Protein AF-A0A921NMP8-F1 (afdb_monomer_lite)

Structure (mmCIF, N/CA/C/O backbone):
data_AF-A0A921NMP8-F1
#
_entry.id   AF-A0A921NMP8-F1
#
loop_
_atom_site.group_PDB
_atom_site.id
_atom_site.type_symbol
_atom_site.label_atom_id
_atom_site.label_alt_id
_atom_site.label_comp_id
_atom_site.label_asym_id
_atom_site.label_entity_id
_atom_site.label_seq_id
_atom_site.pdbx_PDB_ins_code
_atom_site.Cartn_x
_atom_site.Cartn_y
_atom_site.Cartn_z
_atom_site.occupancy
_atom_site.B_iso_or_equiv
_atom_site.auth_seq_id
_atom_site.auth_comp_id
_atom_site.auth_asym_id
_atom_site.auth_atom_id
_atom_site.pdbx_PDB_model_num
ATOM 1 N N . MET A 1 1 ? 11.468 26.576 12.383 1.00 37.84 1 MET A N 1
ATOM 2 C CA . MET A 1 1 ? 12.068 25.233 12.267 1.00 37.84 1 MET A CA 1
ATOM 3 C C . MET A 1 1 ? 11.181 24.443 11.331 1.00 37.84 1 MET A C 1
ATOM 5 O O . MET A 1 1 ? 10.064 24.120 11.707 1.00 37.84 1 MET A O 1
ATOM 9 N N . SER A 1 2 ? 11.610 24.292 10.078 1.00 33.38 2 SER A N 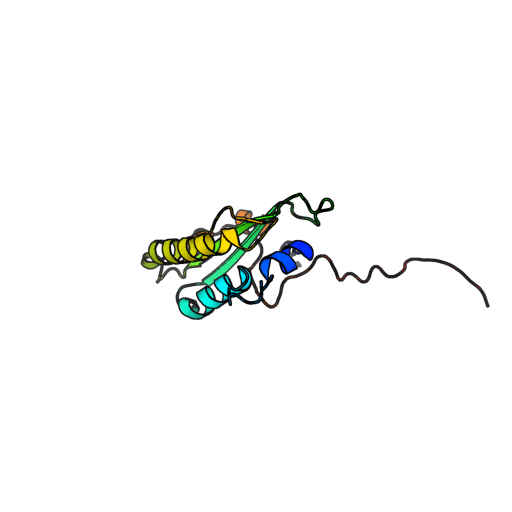1
ATOM 10 C CA . SER A 1 2 ? 10.880 23.505 9.085 1.00 33.38 2 SER A CA 1
ATOM 11 C C . SER A 1 2 ? 11.054 22.039 9.461 1.00 33.38 2 SER A C 1
ATOM 13 O O . SER A 1 2 ? 12.178 21.540 9.448 1.00 33.38 2 SER A O 1
ATOM 15 N N . HIS A 1 3 ? 9.978 21.372 9.873 1.00 36.75 3 HIS A N 1
ATOM 16 C CA . HIS A 1 3 ? 9.968 19.918 9.918 1.00 36.75 3 HIS A CA 1
ATOM 17 C C . HIS A 1 3 ? 9.968 19.450 8.461 1.00 36.75 3 HIS A C 1
ATOM 19 O O . HIS A 1 3 ? 8.907 19.299 7.858 1.00 36.75 3 HIS A O 1
ATOM 25 N N . HIS A 1 4 ? 11.157 19.287 7.875 1.00 37.25 4 HIS A N 1
ATOM 26 C CA . HIS A 1 4 ? 11.315 18.481 6.673 1.00 37.25 4 HIS A CA 1
ATOM 27 C C . HIS A 1 4 ? 10.950 17.051 7.064 1.00 37.25 4 HIS A C 1
ATOM 29 O O . HIS A 1 4 ? 11.784 16.286 7.536 1.00 37.25 4 HIS A O 1
ATOM 35 N N . TYR A 1 5 ? 9.669 16.711 6.948 1.00 4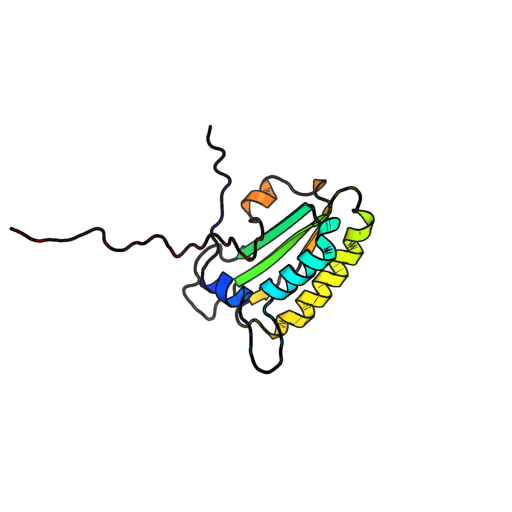5.22 5 TYR A N 1
ATOM 36 C CA . TYR A 1 5 ? 9.287 15.320 6.790 1.00 45.22 5 TYR A CA 1
ATOM 37 C C . TYR A 1 5 ? 9.982 14.859 5.511 1.00 45.22 5 TYR A C 1
ATOM 39 O O . TYR A 1 5 ? 9.745 15.456 4.460 1.00 45.22 5 TYR A O 1
ATOM 47 N N . ASN A 1 6 ? 10.876 13.873 5.618 1.00 48.66 6 ASN A N 1
ATOM 48 C CA . ASN A 1 6 ? 11.466 13.188 4.472 1.00 48.66 6 ASN A CA 1
ATOM 49 C C . ASN A 1 6 ? 10.318 12.652 3.607 1.00 48.66 6 ASN A C 1
ATOM 51 O O . ASN A 1 6 ? 9.765 11.587 3.860 1.00 48.66 6 ASN A O 1
ATOM 55 N N . ARG A 1 7 ? 9.889 13.436 2.619 1.00 60.66 7 ARG A N 1
ATOM 56 C CA . ARG A 1 7 ? 8.949 12.993 1.596 1.00 60.66 7 ARG A CA 1
ATOM 57 C C . ARG A 1 7 ? 9.786 12.189 0.611 1.00 60.66 7 ARG A C 1
ATOM 59 O O . ARG A 1 7 ? 10.446 12.771 -0.240 1.00 60.66 7 ARG A O 1
ATOM 66 N N . ILE A 1 8 ? 9.817 10.868 0.786 1.00 69.75 8 ILE A N 1
ATOM 67 C CA . ILE A 1 8 ? 10.415 9.969 -0.204 1.00 69.75 8 ILE A CA 1
ATOM 68 C C . ILE A 1 8 ? 9.546 10.075 -1.459 1.00 69.75 8 ILE A C 1
ATOM 70 O O . ILE A 1 8 ? 8.363 9.733 -1.432 1.00 69.75 8 ILE A O 1
ATOM 74 N N . ALA A 1 9 ? 10.112 10.609 -2.534 1.00 79.31 9 ALA A N 1
ATOM 75 C CA . ALA A 1 9 ? 9.436 10.641 -3.818 1.00 79.31 9 ALA A CA 1
ATOM 76 C C . ALA A 1 9 ? 9.403 9.224 -4.408 1.00 79.31 9 ALA A C 1
ATOM 78 O O . ALA A 1 9 ? 10.371 8.468 -4.285 1.00 79.31 9 ALA A O 1
ATOM 79 N N . MET A 1 10 ? 8.269 8.841 -4.987 1.00 84.94 10 MET A N 1
ATOM 80 C CA . MET A 1 10 ? 8.112 7.545 -5.637 1.00 84.94 10 MET A CA 1
ATOM 81 C C . MET A 1 10 ? 8.613 7.612 -7.085 1.00 84.94 10 MET A C 1
ATOM 83 O O . MET A 1 10 ? 8.291 8.574 -7.774 1.00 84.94 10 MET A O 1
ATOM 87 N N . PRO A 1 11 ? 9.365 6.603 -7.555 1.00 87.00 11 PRO A N 1
ATOM 88 C CA . PRO A 1 11 ? 9.743 6.461 -8.960 1.00 87.00 11 PRO A CA 1
ATOM 89 C C . PRO A 1 11 ? 8.532 6.442 -9.899 1.00 87.00 11 PRO A C 1
ATOM 91 O O . PRO A 1 11 ? 7.510 5.827 -9.568 1.00 87.00 11 PRO A O 1
ATOM 94 N N . ASP A 1 12 ? 8.654 7.049 -11.079 1.00 83.50 12 ASP A N 1
ATOM 95 C CA . ASP A 1 12 ? 7.561 7.097 -12.064 1.00 83.50 12 ASP A CA 1
ATOM 96 C C . ASP A 1 12 ? 7.175 5.706 -12.540 1.00 83.50 12 ASP A C 1
ATOM 98 O O . ASP A 1 12 ? 5.992 5.364 -12.615 1.00 83.50 12 ASP A O 1
ATOM 102 N N . GLU A 1 13 ? 8.176 4.873 -12.809 1.00 83.38 13 GLU A N 1
ATOM 103 C CA . GLU A 1 13 ? 7.960 3.510 -13.271 1.00 83.38 13 GLU A CA 1
ATOM 104 C C . GLU A 1 13 ? 7.201 2.685 -12.224 1.00 83.38 13 GLU A C 1
ATOM 106 O O . GLU A 1 13 ? 6.293 1.919 -12.558 1.00 83.38 13 GLU A O 1
ATOM 111 N N . LEU A 1 14 ? 7.488 2.898 -10.936 1.00 87.00 14 LEU A N 1
ATOM 112 C CA . LEU A 1 14 ? 6.725 2.281 -9.855 1.00 87.00 14 LEU A CA 1
ATOM 113 C C . LEU A 1 14 ? 5.271 2.772 -9.845 1.00 87.00 14 LEU A C 1
ATOM 115 O O . LEU A 1 14 ? 4.353 1.956 -9.737 1.00 87.00 14 LEU A O 1
ATOM 119 N N . VAL A 1 15 ? 5.037 4.081 -9.967 1.00 85.94 15 VAL A N 1
ATOM 120 C CA . VAL A 1 15 ? 3.678 4.650 -9.996 1.00 85.94 15 VAL A CA 1
ATOM 121 C C . VAL A 1 15 ? 2.884 4.102 -11.183 1.00 85.94 15 VAL A C 1
ATOM 123 O O . VAL A 1 15 ? 1.725 3.714 -11.013 1.00 85.94 15 VAL A O 1
ATOM 126 N N . ASN A 1 16 ? 3.504 4.014 -12.360 1.00 82.62 16 ASN A N 1
ATOM 127 C CA . ASN A 1 16 ? 2.890 3.473 -13.570 1.00 82.62 16 ASN A CA 1
ATOM 128 C C . ASN A 1 16 ? 2.521 1.999 -13.400 1.00 82.62 16 ASN A C 1
ATOM 130 O O . ASN A 1 16 ? 1.384 1.630 -13.691 1.00 82.62 16 ASN A O 1
ATOM 134 N N . ARG A 1 17 ? 3.421 1.172 -12.853 1.00 84.06 17 ARG A N 1
ATOM 135 C CA . ARG A 1 17 ? 3.135 -0.243 -12.561 1.00 84.06 17 ARG A CA 1
ATOM 136 C C . ARG A 1 17 ? 2.029 -0.403 -11.520 1.00 84.06 17 ARG A C 1
ATOM 138 O O . ARG A 1 17 ? 1.151 -1.235 -11.688 1.00 84.06 17 ARG A O 1
ATOM 145 N N . LEU A 1 18 ? 2.012 0.419 -10.470 1.00 85.50 18 LEU A N 1
ATOM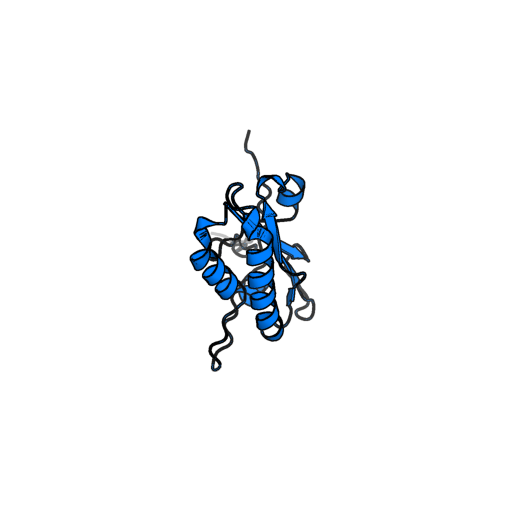 146 C CA . LEU A 1 18 ? 0.965 0.377 -9.442 1.00 85.50 18 LEU A CA 1
ATOM 147 C C . LEU A 1 18 ? -0.418 0.769 -9.985 1.00 85.50 18 LEU A C 1
ATOM 149 O O . LEU A 1 18 ? -1.433 0.241 -9.520 1.00 85.50 18 LEU A O 1
ATOM 153 N N . LYS A 1 19 ? -0.459 1.695 -10.947 1.00 82.06 19 LYS A N 1
ATOM 154 C CA . LYS A 1 19 ? -1.681 2.167 -11.614 1.00 82.06 19 LYS A CA 1
ATOM 155 C C . LYS A 1 19 ? -2.049 1.370 -12.863 1.00 82.06 19 LYS A C 1
ATOM 157 O O . LYS A 1 19 ? -3.107 1.649 -13.422 1.00 82.06 19 LYS A O 1
ATOM 162 N N . ALA A 1 20 ? -1.200 0.441 -13.305 1.00 75.62 20 ALA A N 1
ATOM 163 C CA . ALA A 1 20 ? -1.367 -0.258 -14.568 1.00 75.62 20 ALA A CA 1
ATOM 164 C C . ALA A 1 20 ? -2.751 -0.911 -14.630 1.00 75.62 20 ALA A C 1
ATOM 166 O O . ALA A 1 20 ? -3.104 -1.745 -13.798 1.00 75.62 20 ALA A O 1
ATOM 167 N N . ASP A 1 21 ? -3.540 -0.495 -15.612 1.00 67.19 21 ASP A N 1
ATOM 168 C CA . ASP A 1 21 ? -4.833 -1.084 -15.920 1.00 67.19 21 ASP A CA 1
ATOM 169 C C . ASP A 1 21 ? -4.596 -2.034 -17.093 1.00 67.19 21 ASP A C 1
ATOM 171 O O . ASP A 1 21 ? -4.295 -1.587 -18.205 1.00 67.19 21 ASP A O 1
ATOM 175 N N . GLN A 1 22 ? -4.621 -3.346 -16.851 1.00 55.53 22 GLN A N 1
ATOM 176 C CA . GLN A 1 22 ? -4.555 -4.296 -17.958 1.00 55.53 22 GLN A CA 1
ATOM 177 C C . GLN A 1 22 ? -5.966 -4.485 -18.516 1.00 55.53 22 GLN A C 1
ATOM 179 O O . GLN A 1 22 ? -6.843 -5.081 -17.893 1.00 55.53 22 GLN A O 1
ATOM 184 N N . GLY A 1 23 ? -6.172 -3.921 -19.706 1.00 49.47 23 GLY A N 1
ATOM 185 C CA . GLY A 1 23 ? -7.423 -3.986 -20.447 1.00 49.47 23 GLY A CA 1
ATOM 186 C C . GLY A 1 23 ? -7.866 -5.396 -20.868 1.00 49.47 23 GLY A C 1
ATOM 187 O O . GLY A 1 23 ? -7.136 -6.377 -20.765 1.00 49.47 23 GLY A O 1
ATOM 188 N N . ASP A 1 24 ? -9.102 -5.416 -21.376 1.00 45.53 24 ASP A N 1
ATOM 189 C CA . ASP A 1 24 ? -9.966 -6.498 -21.885 1.00 45.53 24 ASP A CA 1
ATOM 190 C C . ASP A 1 24 ? -10.582 -7.492 -20.879 1.00 45.53 24 ASP A C 1
ATOM 192 O O . ASP A 1 24 ? -11.739 -7.868 -21.076 1.00 45.53 24 ASP A O 1
ATOM 196 N N . ASP A 1 25 ? -9.931 -7.809 -19.755 1.00 55.28 25 ASP A N 1
ATOM 197 C CA . ASP A 1 25 ? -10.501 -8.707 -18.721 1.00 55.28 25 ASP A CA 1
ATOM 198 C C . ASP A 1 25 ? -11.140 -7.968 -17.520 1.00 55.28 25 ASP A C 1
ATOM 200 O O . ASP A 1 25 ? -11.727 -8.589 -16.630 1.00 55.28 25 ASP A O 1
ATOM 204 N N . GLY A 1 26 ? -11.062 -6.630 -17.486 1.00 57.00 26 GLY A N 1
ATOM 205 C CA . GLY A 1 26 ? -11.660 -5.787 -16.434 1.00 57.00 26 GLY A CA 1
ATOM 206 C C . GLY A 1 26 ? -10.929 -5.813 -15.083 1.00 57.00 26 GLY A C 1
ATOM 207 O O . GLY A 1 26 ? -11.495 -5.402 -14.067 1.00 57.00 26 GLY A O 1
ATOM 208 N N . MET A 1 27 ? -9.691 -6.310 -15.055 1.00 57.78 27 MET A N 1
ATOM 209 C CA . MET A 1 27 ? -8.863 -6.415 -13.856 1.00 57.78 27 MET A CA 1
ATOM 210 C C . MET A 1 27 ? -8.083 -5.117 -13.604 1.00 57.78 27 MET A C 1
ATOM 212 O O . MET A 1 27 ? -7.282 -4.692 -14.428 1.00 57.78 27 MET A O 1
ATOM 216 N N . LYS A 1 28 ? -8.296 -4.510 -12.433 1.00 71.75 28 LYS A N 1
ATOM 217 C CA . LYS A 1 28 ? -7.721 -3.214 -12.050 1.00 71.75 28 LYS A CA 1
ATOM 218 C C . LYS A 1 28 ? -6.312 -3.346 -11.452 1.00 71.75 28 LYS A C 1
ATOM 220 O O . LYS A 1 28 ? -6.045 -4.283 -10.698 1.00 71.75 28 LYS A O 1
ATOM 225 N N . GLY A 1 29 ? -5.457 -2.348 -11.689 1.00 78.81 29 GLY A N 1
ATOM 226 C CA . GLY A 1 29 ? -4.154 -2.210 -11.026 1.00 78.81 29 GLY A CA 1
ATOM 227 C C . GLY A 1 29 ? -4.250 -2.131 -9.499 1.00 78.81 29 GLY A C 1
ATOM 228 O O . GLY A 1 29 ? -5.271 -1.723 -8.935 1.00 78.81 29 GLY A O 1
ATOM 229 N N . ILE A 1 30 ? -3.169 -2.500 -8.804 1.00 84.62 30 ILE A N 1
ATOM 230 C CA . ILE A 1 30 ? -3.174 -2.623 -7.335 1.00 84.62 30 ILE A CA 1
ATOM 231 C C . ILE A 1 30 ? -3.493 -1.308 -6.634 1.00 84.62 30 ILE A C 1
ATOM 233 O O . ILE A 1 30 ? -4.231 -1.325 -5.650 1.00 84.62 30 ILE A O 1
ATOM 237 N N . ALA A 1 31 ? -3.011 -0.174 -7.141 1.00 85.81 31 ALA A N 1
ATOM 238 C CA . ALA A 1 31 ? -3.349 1.121 -6.561 1.00 85.81 31 ALA A CA 1
ATOM 239 C C . ALA A 1 31 ? -4.862 1.384 -6.609 1.00 85.81 31 ALA A C 1
ATOM 241 O O . ALA A 1 31 ? -5.434 1.906 -5.657 1.00 85.81 31 ALA A O 1
ATOM 242 N N . VAL A 1 32 ? -5.540 0.966 -7.678 1.00 84.00 32 VAL A N 1
ATOM 243 C CA . VAL A 1 32 ? -6.992 1.138 -7.799 1.00 84.00 32 VAL A CA 1
ATOM 244 C C . VAL A 1 32 ? -7.730 0.199 -6.843 1.00 84.00 32 VAL A C 1
ATOM 246 O O . VAL A 1 32 ? -8.669 0.623 -6.178 1.00 84.00 32 VAL A O 1
ATOM 249 N N . LEU A 1 33 ? -7.289 -1.056 -6.714 1.00 86.19 33 LEU A N 1
ATOM 250 C CA . LEU A 1 33 ? -7.896 -2.010 -5.778 1.00 86.19 33 LEU A CA 1
ATOM 251 C C . LEU A 1 33 ? -7.728 -1.570 -4.315 1.00 86.19 33 LEU A C 1
ATOM 253 O O . LEU A 1 33 ? -8.668 -1.651 -3.523 1.00 86.19 33 LEU A O 1
ATOM 257 N N . VAL A 1 34 ? -6.541 -1.073 -3.958 1.00 88.88 34 VAL A N 1
ATOM 258 C CA . VAL A 1 34 ? -6.267 -0.501 -2.635 1.00 88.88 34 VAL A CA 1
ATOM 259 C C . VAL A 1 34 ? -7.129 0.736 -2.387 1.00 88.88 34 VAL A C 1
ATOM 261 O O . VAL A 1 34 ? -7.654 0.905 -1.286 1.00 88.88 34 VAL A O 1
ATOM 264 N N . ASP A 1 35 ? -7.304 1.590 -3.392 1.00 88.19 35 ASP A N 1
ATOM 265 C CA . ASP A 1 35 ? -8.121 2.795 -3.269 1.00 88.19 35 ASP A CA 1
ATOM 266 C C . ASP A 1 35 ? -9.618 2.479 -3.117 1.00 88.19 35 ASP A C 1
ATOM 268 O O . ASP A 1 35 ? -10.274 3.037 -2.235 1.00 88.19 35 ASP A O 1
ATOM 272 N N . ASP A 1 36 ? -10.142 1.512 -3.876 1.00 88.56 36 ASP A N 1
ATOM 273 C CA . ASP A 1 36 ? -11.511 1.005 -3.719 1.00 88.56 36 ASP A CA 1
ATOM 274 C C . ASP A 1 36 ? -11.725 0.435 -2.304 1.00 88.56 36 ASP A C 1
ATOM 276 O O . ASP A 1 36 ? -12.731 0.727 -1.647 1.00 88.56 36 ASP A O 1
ATOM 280 N N . PHE A 1 37 ? -10.761 -0.343 -1.799 1.00 90.62 37 PHE A N 1
ATOM 281 C CA . PHE A 1 37 ? -10.802 -0.890 -0.443 1.00 90.62 37 PHE A CA 1
ATOM 282 C C . PHE A 1 37 ? -10.809 0.216 0.620 1.00 90.62 37 PHE A C 1
ATOM 284 O O . PHE A 1 37 ? -11.611 0.164 1.559 1.00 90.62 37 PHE A O 1
ATOM 291 N N . LEU A 1 38 ? -9.957 1.234 0.467 1.00 90.38 38 LEU A N 1
ATOM 292 C CA . LEU A 1 38 ? -9.911 2.393 1.356 1.00 90.38 38 LEU A CA 1
ATOM 293 C C . LEU A 1 38 ? -11.219 3.179 1.331 1.00 90.38 38 LEU A C 1
ATOM 295 O O . LEU A 1 38 ? -11.703 3.561 2.395 1.00 90.38 38 LEU A O 1
ATOM 299 N N . HIS A 1 39 ? -11.822 3.383 0.161 1.00 89.62 39 HIS A N 1
ATOM 300 C CA . HIS A 1 39 ? -13.110 4.061 0.035 1.00 89.62 39 HIS A CA 1
ATOM 301 C C . HIS A 1 39 ? -14.225 3.315 0.773 1.00 89.62 39 HIS A C 1
ATOM 303 O O . HIS A 1 39 ? -14.983 3.935 1.522 1.00 89.62 39 HIS A O 1
ATOM 309 N N . GLN A 1 40 ? -14.294 1.990 0.628 1.00 90.94 40 GLN A N 1
ATOM 310 C CA . GLN A 1 40 ? -15.297 1.150 1.295 1.00 90.94 40 GLN A CA 1
ATOM 311 C C . GLN A 1 40 ? -15.101 1.083 2.819 1.00 90.94 40 GLN A C 1
ATOM 313 O O . GLN A 1 40 ? -16.068 0.945 3.572 1.00 90.94 40 GLN A O 1
ATOM 318 N N . ASN A 1 41 ? -13.855 1.202 3.282 1.00 90.62 41 ASN A N 1
ATOM 319 C CA . ASN A 1 41 ? -13.468 0.995 4.678 1.00 90.62 41 ASN A CA 1
ATOM 320 C C . ASN A 1 41 ? -12.949 2.265 5.375 1.00 90.62 41 ASN A C 1
ATOM 322 O O . ASN A 1 41 ? -12.370 2.175 6.462 1.00 90.62 41 ASN A O 1
ATOM 326 N N . ASN A 1 42 ? -13.179 3.452 4.801 1.00 87.50 42 ASN A N 1
ATOM 327 C CA . ASN A 1 42 ? -12.577 4.716 5.254 1.00 87.50 42 ASN A CA 1
ATOM 328 C C . ASN A 1 42 ? -12.834 5.023 6.739 1.00 87.50 42 ASN A C 1
ATOM 330 O O . ASN A 1 42 ? -12.003 5.620 7.424 1.00 87.50 42 ASN A O 1
ATOM 334 N N . GLN A 1 43 ? -13.966 4.567 7.275 1.00 89.69 43 GLN A N 1
ATOM 335 C CA . GLN A 1 43 ? -14.342 4.801 8.659 1.00 89.69 43 GLN A CA 1
ATOM 336 C C . GLN A 1 43 ? -13.405 4.092 9.640 1.00 89.69 43 GLN A C 1
ATOM 338 O O . GLN A 1 43 ? -13.251 4.575 10.761 1.00 89.69 43 GLN A O 1
ATOM 343 N N . PHE A 1 44 ? -12.738 3.015 9.218 1.00 91.06 44 PHE A N 1
ATOM 344 C CA . PHE A 1 44 ? -11.860 2.207 10.061 1.00 91.06 44 PHE A CA 1
ATOM 345 C C . PHE A 1 44 ? -10.409 2.675 10.041 1.00 91.06 44 PHE A C 1
ATOM 347 O O . PHE A 1 44 ? -9.706 2.485 11.033 1.00 91.06 44 PHE A O 1
ATOM 354 N N . PHE A 1 45 ? -9.965 3.313 8.958 1.00 90.12 45 PHE A N 1
ATOM 355 C CA . PHE A 1 45 ? -8.574 3.713 8.779 1.00 90.12 45 PHE A CA 1
ATOM 356 C C . PHE A 1 45 ? -8.321 5.158 9.213 1.00 90.12 45 PHE A C 1
ATOM 358 O O . PHE A 1 45 ? -9.107 6.069 8.963 1.00 90.12 45 PHE A O 1
ATOM 365 N N . ALA A 1 46 ? -7.202 5.366 9.897 1.00 89.06 46 ALA A N 1
ATOM 366 C CA . ALA A 1 46 ? -6.647 6.676 10.206 1.00 89.06 46 ALA A CA 1
ATOM 367 C C . ALA A 1 46 ? -5.695 7.148 9.098 1.00 89.06 46 ALA A C 1
ATOM 369 O O . ALA A 1 46 ? -5.650 8.334 8.782 1.00 89.06 46 ALA A O 1
ATOM 370 N N . SER A 1 47 ? -4.919 6.228 8.520 1.00 87.94 47 SER A N 1
ATOM 371 C CA . SER A 1 47 ? -4.015 6.510 7.403 1.00 87.94 47 SER A CA 1
ATOM 372 C C . SER A 1 47 ? -3.582 5.225 6.701 1.00 87.94 47 SER A C 1
ATOM 374 O O . SER A 1 47 ? -3.705 4.133 7.257 1.00 87.94 47 SER A O 1
ATOM 376 N N . ALA A 1 48 ? -3.072 5.381 5.484 1.00 90.19 48 ALA A N 1
ATOM 377 C CA . ALA A 1 48 ? -2.445 4.333 4.697 1.00 90.19 48 ALA A CA 1
ATOM 378 C C . ALA A 1 48 ? -1.064 4.811 4.251 1.00 90.19 48 ALA A C 1
ATOM 380 O O . ALA A 1 48 ? -0.847 6.009 4.035 1.00 90.19 48 ALA A O 1
ATOM 381 N N . TRP A 1 49 ? -0.144 3.869 4.140 1.00 90.44 49 TRP A N 1
ATOM 382 C CA . TRP A 1 49 ? 1.267 4.097 3.896 1.00 90.44 49 TRP A CA 1
ATOM 383 C C . TRP A 1 49 ? 1.801 3.024 2.959 1.00 90.44 49 TRP A C 1
ATOM 385 O O . TRP A 1 49 ? 1.291 1.903 2.924 1.00 90.44 49 TRP A O 1
ATOM 395 N N . VAL A 1 50 ? 2.840 3.364 2.213 1.00 90.44 50 VAL A N 1
ATOM 396 C CA . VAL A 1 50 ? 3.519 2.445 1.308 1.00 90.44 50 VAL A CA 1
ATOM 397 C C . VAL A 1 50 ? 5.025 2.614 1.440 1.00 90.44 50 VAL A C 1
ATOM 399 O O . VAL A 1 50 ? 5.537 3.725 1.583 1.00 90.44 50 VAL A O 1
ATOM 402 N N . SER A 1 51 ? 5.725 1.490 1.420 1.00 90.75 51 SER A N 1
ATOM 403 C CA . SER A 1 51 ? 7.170 1.411 1.292 1.00 90.75 51 SER A CA 1
ATOM 404 C C . SER A 1 51 ? 7.489 0.628 0.031 1.00 90.75 51 SER A C 1
ATOM 406 O O . SER A 1 51 ? 6.758 -0.285 -0.355 1.00 90.75 51 SER A O 1
ATOM 408 N N . PHE A 1 52 ? 8.582 1.008 -0.612 1.00 91.25 52 PHE A N 1
ATOM 409 C CA . PHE A 1 52 ? 9.090 0.344 -1.796 1.00 91.25 52 PHE A CA 1
ATOM 410 C C . PHE A 1 52 ? 10.613 0.200 -1.746 1.00 91.25 52 PHE A C 1
ATOM 412 O O . PHE A 1 52 ? 11.277 0.968 -1.045 1.00 91.25 52 PHE A O 1
ATOM 419 N N . ASN A 1 53 ? 11.163 -0.766 -2.471 1.00 89.88 53 ASN A N 1
ATOM 420 C CA . ASN A 1 53 ? 12.599 -0.96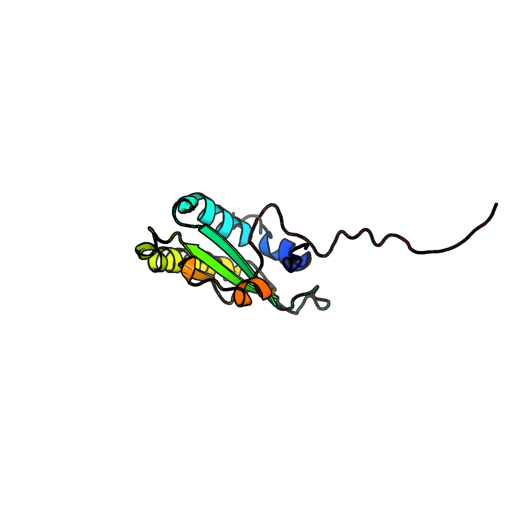0 -2.651 1.00 89.88 53 ASN A CA 1
ATOM 421 C C . ASN A 1 53 ? 12.874 -1.441 -4.090 1.00 89.88 53 ASN A C 1
ATOM 423 O O . ASN A 1 53 ? 12.158 -2.333 -4.539 1.00 89.88 53 ASN A O 1
ATOM 427 N N . PRO A 1 54 ? 13.873 -0.902 -4.810 1.00 89.06 54 PRO A N 1
ATOM 428 C CA . PRO A 1 54 ? 14.810 0.157 -4.410 1.00 89.06 54 PRO A CA 1
ATOM 429 C C . PRO A 1 54 ? 14.146 1.527 -4.193 1.00 89.06 54 PRO A C 1
ATOM 431 O O . PRO A 1 54 ? 13.129 1.836 -4.802 1.00 89.06 54 PRO A O 1
ATOM 434 N N . LYS A 1 55 ? 14.733 2.374 -3.331 1.00 85.94 55 LYS A N 1
ATOM 435 C CA . LYS A 1 55 ? 14.252 3.744 -3.022 1.00 85.94 55 LYS A CA 1
ATOM 436 C C . LYS A 1 55 ? 14.538 4.772 -4.138 1.00 85.94 55 LYS A C 1
ATOM 438 O O . LYS A 1 55 ? 14.690 5.957 -3.859 1.00 85.94 55 LYS A O 1
ATOM 443 N N . GLY A 1 56 ? 14.654 4.328 -5.387 1.00 83.50 56 GLY A N 1
ATOM 444 C CA . GLY A 1 56 ? 15.008 5.167 -6.532 1.00 83.50 56 GLY A CA 1
ATOM 445 C C . GLY A 1 56 ? 14.585 4.551 -7.864 1.00 83.50 56 GLY A C 1
ATOM 446 O O . GLY A 1 56 ? 14.026 3.452 -7.901 1.00 83.50 56 GLY A O 1
ATOM 447 N N . GLU A 1 57 ? 14.835 5.280 -8.949 1.00 84.94 57 GLU A N 1
ATOM 448 C CA . GLU A 1 57 ? 14.486 4.841 -10.301 1.00 84.94 57 GLU A CA 1
ATOM 449 C C . GLU A 1 57 ? 15.282 3.591 -10.690 1.00 84.94 57 GLU A C 1
ATOM 451 O O . GLU A 1 57 ? 16.510 3.536 -10.539 1.00 84.94 57 GLU A O 1
ATOM 456 N N . ILE A 1 58 ? 14.577 2.579 -11.187 1.00 83.50 58 ILE A N 1
ATOM 457 C CA . ILE A 1 58 ? 15.192 1.355 -11.682 1.00 83.50 58 ILE A CA 1
ATOM 458 C C . ILE A 1 58 ? 15.753 1.625 -13.079 1.00 83.50 58 ILE A C 1
ATOM 460 O O . ILE A 1 58 ? 15.058 2.093 -13.975 1.00 83.50 58 ILE A O 1
ATOM 464 N N . ARG A 1 59 ? 17.034 1.300 -13.280 1.00 80.94 59 ARG A N 1
ATOM 465 C CA . ARG A 1 59 ? 17.699 1.443 -14.588 1.00 80.94 59 ARG A CA 1
ATOM 466 C C . ARG A 1 59 ? 17.541 0.216 -15.476 1.00 80.94 59 ARG A C 1
ATOM 468 O O . ARG A 1 59 ? 17.577 0.349 -16.695 1.00 80.94 59 ARG A O 1
ATOM 475 N N . ASP A 1 60 ? 17.431 -0.964 -14.869 1.00 83.19 60 ASP A N 1
ATOM 476 C CA . ASP A 1 60 ? 17.219 -2.230 -15.565 1.00 83.19 60 ASP A CA 1
ATOM 477 C C . ASP A 1 60 ? 15.747 -2.641 -15.434 1.00 83.19 60 ASP A C 1
ATOM 479 O O . ASP A 1 60 ? 15.338 -3.055 -14.352 1.00 83.19 60 ASP A O 1
ATOM 483 N N . PRO A 1 61 ? 14.942 -2.582 -16.507 1.00 75.19 61 PRO A N 1
ATOM 484 C CA . PRO A 1 61 ? 13.524 -2.934 -16.454 1.00 75.19 61 PRO A CA 1
ATOM 485 C C . PRO A 1 61 ? 13.228 -4.347 -15.926 1.00 75.19 61 PRO A C 1
ATOM 487 O O . PRO A 1 61 ? 12.094 -4.602 -15.521 1.00 75.19 61 PRO A O 1
ATOM 490 N N . ALA A 1 62 ? 14.212 -5.256 -15.934 1.00 81.25 62 ALA A N 1
ATOM 491 C CA . ALA A 1 62 ? 14.080 -6.599 -15.374 1.00 81.25 62 ALA A CA 1
ATOM 492 C C . ALA A 1 62 ? 14.129 -6.637 -13.833 1.00 81.25 62 ALA A C 1
ATOM 494 O O . ALA A 1 62 ? 13.718 -7.637 -13.239 1.00 81.25 62 ALA A O 1
ATOM 495 N N . GLU A 1 63 ? 14.624 -5.585 -13.176 1.00 85.56 63 GLU A N 1
ATOM 496 C CA . GLU A 1 63 ? 14.631 -5.483 -11.719 1.00 85.56 63 GLU A CA 1
ATOM 497 C C . GLU A 1 63 ? 13.213 -5.153 -11.207 1.00 85.56 63 GLU A C 1
ATOM 499 O O . GLU A 1 63 ? 12.570 -4.214 -11.696 1.00 85.56 63 GLU A O 1
ATOM 504 N N . PRO A 1 64 ? 12.673 -5.932 -10.250 1.00 88.12 64 PRO A N 1
ATOM 505 C CA . PRO A 1 64 ? 11.358 -5.661 -9.698 1.00 88.12 64 PRO A CA 1
ATOM 506 C C . PRO A 1 64 ? 11.427 -4.658 -8.545 1.00 88.12 64 PRO A C 1
ATOM 508 O O . PRO A 1 64 ? 12.364 -4.674 -7.747 1.00 88.12 64 PRO A O 1
ATOM 511 N N . TYR A 1 65 ? 10.371 -3.862 -8.379 1.00 89.94 65 TYR A N 1
ATOM 512 C CA . TYR A 1 65 ? 10.152 -3.156 -7.118 1.00 89.94 65 TYR A CA 1
ATOM 513 C C . TYR A 1 65 ? 9.526 -4.102 -6.096 1.00 89.94 65 TYR A C 1
ATOM 515 O O . TYR A 1 65 ? 8.477 -4.690 -6.357 1.00 89.94 65 TYR A O 1
ATOM 523 N N . GLU A 1 66 ? 10.113 -4.205 -4.909 1.00 90.94 66 GLU A N 1
ATOM 524 C CA . GLU A 1 66 ? 9.416 -4.735 -3.742 1.00 90.94 66 GLU A CA 1
ATOM 525 C C . GLU A 1 66 ? 8.506 -3.653 -3.162 1.00 90.94 66 GLU A C 1
ATOM 527 O O . GLU A 1 66 ? 8.975 -2.554 -2.884 1.00 90.94 66 GLU A O 1
ATOM 532 N N . VAL A 1 67 ? 7.222 -3.954 -2.964 1.00 90.31 67 VAL A N 1
ATOM 533 C CA . VAL A 1 67 ? 6.221 -3.021 -2.431 1.00 90.31 67 VAL A CA 1
ATOM 534 C C . VAL A 1 67 ? 5.532 -3.624 -1.212 1.00 90.31 67 VAL A C 1
ATOM 536 O O . VAL A 1 67 ? 5.050 -4.762 -1.242 1.00 90.31 67 VAL A O 1
ATOM 539 N N . VAL A 1 68 ? 5.445 -2.833 -0.145 1.00 90.38 68 VAL A N 1
ATOM 540 C CA . VAL A 1 68 ? 4.760 -3.178 1.104 1.00 90.38 68 VAL A CA 1
ATOM 541 C C . VAL A 1 68 ? 3.789 -2.068 1.458 1.00 90.38 68 VAL A C 1
ATOM 543 O O . VAL A 1 68 ? 4.171 -0.900 1.555 1.00 90.38 68 VAL A O 1
ATOM 546 N N . PHE A 1 69 ? 2.537 -2.434 1.708 1.00 90.62 69 PHE A N 1
ATOM 547 C CA . PHE A 1 69 ? 1.548 -1.488 2.206 1.00 90.62 69 PHE A CA 1
ATOM 548 C C . PHE A 1 69 ? 1.352 -1.635 3.709 1.00 90.62 69 PHE A C 1
ATOM 550 O O . PHE A 1 69 ? 1.397 -2.733 4.263 1.00 90.62 69 PHE A O 1
ATOM 557 N N . ARG A 1 70 ? 1.072 -0.519 4.374 1.00 91.06 70 ARG A N 1
ATOM 558 C CA . ARG A 1 70 ? 0.710 -0.510 5.786 1.00 91.06 70 ARG A CA 1
ATOM 559 C C . ARG A 1 70 ? -0.486 0.389 6.026 1.00 91.06 70 ARG A C 1
ATOM 561 O O . ARG A 1 70 ? -0.495 1.558 5.647 1.00 91.06 70 ARG A O 1
ATOM 568 N N . PHE A 1 71 ? -1.489 -0.151 6.699 1.00 91.50 71 PHE A N 1
ATOM 569 C CA . PHE A 1 71 ? -2.732 0.542 6.997 1.00 91.50 71 PHE A CA 1
ATOM 570 C C . PHE A 1 71 ? -2.889 0.668 8.499 1.00 91.50 71 PHE A C 1
ATOM 572 O O . PHE A 1 71 ? -2.745 -0.295 9.247 1.00 91.50 71 PHE A O 1
ATOM 579 N N . LEU A 1 72 ? -3.197 1.879 8.942 1.00 91.25 72 LEU A N 1
ATOM 580 C CA . LEU A 1 72 ? -3.332 2.187 10.353 1.00 91.25 72 LEU A CA 1
ATOM 581 C C . LEU A 1 72 ? -4.805 2.333 10.685 1.00 91.25 72 LEU A C 1
ATOM 583 O O . LEU A 1 72 ? -5.453 3.277 10.232 1.00 91.25 72 LEU A O 1
ATOM 587 N N . THR A 1 73 ? -5.348 1.423 11.487 1.00 92.88 73 THR A N 1
ATOM 588 C CA . THR A 1 73 ? -6.730 1.521 11.961 1.00 92.88 73 THR A CA 1
ATOM 589 C C . THR A 1 73 ? -6.845 2.551 13.077 1.00 92.88 73 THR A C 1
ATOM 591 O O . THR A 1 73 ? -5.956 2.670 13.930 1.00 92.88 73 THR A O 1
ATOM 594 N N . LYS A 1 74 ? -7.984 3.245 13.141 1.00 90.50 74 LYS A N 1
ATOM 595 C CA . LYS A 1 74 ? -8.351 4.057 14.306 1.00 90.50 74 LYS A CA 1
ATOM 596 C C . LYS A 1 74 ? -8.448 3.165 15.544 1.00 90.50 74 LYS A C 1
ATOM 598 O O . LYS A 1 74 ? -8.841 2.000 15.461 1.00 90.50 74 LYS A O 1
ATOM 603 N N . ARG A 1 75 ? -8.092 3.708 16.706 1.00 90.00 75 ARG A N 1
ATOM 604 C CA . ARG A 1 75 ? -7.953 2.936 17.952 1.00 90.00 75 ARG A CA 1
ATOM 605 C C . ARG A 1 75 ? -9.257 2.247 18.366 1.00 90.00 75 ARG A C 1
ATOM 607 O O . ARG A 1 75 ? -9.235 1.108 18.825 1.00 90.00 75 ARG A O 1
ATOM 614 N N . GLU A 1 76 ? -10.388 2.908 18.165 1.00 91.38 76 GLU A N 1
ATOM 615 C CA . GLU A 1 76 ? -11.735 2.398 18.426 1.00 91.38 76 GLU A CA 1
ATOM 616 C C . GLU A 1 76 ? -12.120 1.196 17.544 1.00 91.38 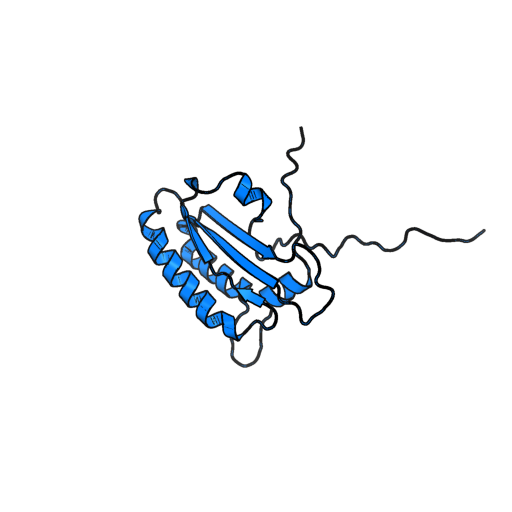76 GLU A C 1
ATOM 618 O O . GLU A 1 76 ? -13.023 0.435 17.895 1.00 91.38 76 GLU A O 1
ATOM 623 N N . HIS A 1 77 ? -11.401 0.977 16.440 1.00 91.56 77 HIS A N 1
ATOM 624 C CA . HIS A 1 77 ? -11.626 -0.109 15.489 1.00 91.56 77 HIS A CA 1
ATOM 625 C C . HIS A 1 77 ? -10.534 -1.185 15.519 1.00 91.56 77 HIS A C 1
ATOM 627 O O . HIS A 1 77 ? -10.552 -2.077 14.677 1.00 91.56 77 HIS A O 1
ATOM 633 N N . ALA A 1 78 ? -9.648 -1.179 16.523 1.00 87.88 78 ALA A N 1
ATOM 634 C CA . ALA A 1 78 ? -8.549 -2.143 16.658 1.00 87.88 78 ALA A CA 1
ATOM 635 C C . ALA A 1 78 ? -8.988 -3.617 16.548 1.00 87.88 78 ALA A C 1
ATOM 637 O O . ALA A 1 78 ? -8.266 -4.449 16.014 1.00 87.88 78 ALA A O 1
ATOM 638 N N . ARG A 1 79 ? -10.205 -3.951 17.002 1.00 90.38 79 ARG A N 1
ATOM 639 C CA . ARG A 1 79 ? -10.753 -5.317 16.908 1.00 90.38 79 ARG A CA 1
ATOM 640 C C . ARG A 1 79 ? -11.005 -5.791 15.474 1.00 90.38 79 ARG A C 1
ATOM 642 O O . ARG A 1 79 ? -11.124 -6.992 15.270 1.00 90.38 79 ARG A O 1
ATOM 649 N N . ARG A 1 80 ? -11.107 -4.872 14.510 1.00 89.25 80 ARG A N 1
ATOM 650 C CA . ARG A 1 80 ? -11.287 -5.183 13.085 1.00 89.25 80 ARG A CA 1
ATOM 651 C C . ARG A 1 80 ? -9.971 -5.286 12.320 1.00 89.25 80 ARG A C 1
ATOM 653 O O . ARG A 1 80 ? -10.014 -5.637 11.151 1.00 89.25 80 ARG A O 1
ATOM 660 N N . ALA A 1 81 ? -8.826 -4.999 12.947 1.00 88.75 81 ALA A N 1
ATOM 661 C CA . ALA A 1 81 ? -7.533 -4.986 12.263 1.00 88.75 81 ALA A CA 1
ATOM 662 C C . ALA A 1 81 ? -7.241 -6.318 11.554 1.00 88.75 81 ALA A C 1
ATOM 664 O O . ALA A 1 81 ? -6.935 -6.304 10.370 1.00 88.75 81 ALA A O 1
ATOM 665 N N . ASN A 1 82 ? -7.458 -7.452 12.230 1.00 89.62 82 ASN A N 1
ATOM 666 C CA . ASN A 1 82 ? -7.252 -8.779 11.634 1.00 89.62 82 ASN A CA 1
ATOM 667 C C . ASN A 1 82 ? -8.203 -9.049 10.456 1.00 89.62 82 ASN A C 1
ATOM 669 O O . ASN A 1 82 ? -7.777 -9.524 9.417 1.00 89.62 82 ASN A O 1
ATOM 673 N N . GLU A 1 83 ? -9.486 -8.698 10.590 1.00 92.56 83 GLU A N 1
ATOM 674 C CA . GLU A 1 83 ? -10.468 -8.884 9.512 1.00 92.56 83 GLU A CA 1
ATOM 675 C C . GLU A 1 83 ? -10.108 -8.043 8.275 1.00 92.56 83 GLU A C 1
ATOM 677 O O . GLU A 1 83 ? -10.171 -8.521 7.146 1.00 92.56 83 GLU A O 1
ATOM 682 N N . LEU A 1 84 ? -9.701 -6.789 8.492 1.00 92.00 84 LEU A N 1
ATOM 683 C CA . LEU A 1 84 ? -9.258 -5.882 7.434 1.00 92.00 84 LEU A CA 1
ATOM 684 C C . LEU A 1 84 ? -7.936 -6.346 6.805 1.00 92.00 84 LEU A C 1
ATOM 686 O O . LEU A 1 84 ? -7.758 -6.190 5.601 1.00 92.00 84 LEU A O 1
ATOM 690 N N . HIS A 1 85 ? -7.031 -6.922 7.601 1.00 91.19 85 HIS A N 1
ATOM 691 C CA . HIS A 1 85 ? -5.784 -7.525 7.134 1.00 91.19 85 HIS A CA 1
ATOM 692 C C . HIS A 1 85 ? -6.046 -8.692 6.182 1.00 91.19 85 HIS A C 1
ATOM 694 O O . HIS A 1 85 ? -5.471 -8.735 5.095 1.00 91.19 85 HIS A O 1
ATOM 700 N N . ASP A 1 86 ? -6.939 -9.603 6.569 1.00 90.75 86 ASP A N 1
ATOM 701 C CA . ASP A 1 86 ? -7.275 -10.782 5.770 1.00 90.75 86 ASP A CA 1
ATOM 702 C C . ASP A 1 86 ? -7.926 -10.376 4.439 1.00 90.75 86 ASP A C 1
ATOM 704 O O . ASP A 1 86 ? -7.479 -10.815 3.379 1.00 90.75 86 ASP A O 1
ATOM 708 N N . GLN A 1 87 ? -8.907 -9.464 4.474 1.00 91.00 87 GLN A N 1
ATOM 709 C CA . GLN A 1 87 ? -9.567 -8.940 3.266 1.00 91.00 87 GLN A CA 1
ATOM 710 C C . GLN A 1 87 ? -8.575 -8.282 2.302 1.00 91.00 87 GLN A C 1
ATOM 712 O O . GLN A 1 87 ? -8.648 -8.465 1.086 1.00 91.00 87 GLN A O 1
ATOM 717 N N . LEU A 1 88 ? -7.641 -7.503 2.843 1.00 88.31 88 LEU A N 1
ATOM 718 C CA . LEU A 1 88 ? -6.666 -6.787 2.040 1.00 88.31 88 LEU A CA 1
ATOM 719 C C . LEU A 1 88 ? -5.625 -7.729 1.423 1.00 88.31 88 LEU A C 1
ATOM 721 O O . LEU A 1 88 ? -5.280 -7.568 0.254 1.00 88.31 88 LEU A O 1
ATOM 725 N N . ASN A 1 89 ? -5.135 -8.720 2.171 1.00 86.44 89 ASN A N 1
ATOM 726 C CA . ASN A 1 89 ? -4.195 -9.701 1.631 1.00 86.44 89 ASN A CA 1
ATOM 727 C C . ASN A 1 89 ? -4.852 -10.651 0.622 1.00 86.44 89 ASN A C 1
ATOM 729 O O . ASN A 1 89 ? -4.180 -11.066 -0.320 1.00 86.44 89 ASN A O 1
ATOM 733 N N . GLU A 1 90 ? -6.147 -10.947 0.755 1.00 86.31 90 GLU A N 1
ATOM 734 C CA . GLU A 1 90 ? -6.909 -11.651 -0.282 1.00 86.31 90 GLU A CA 1
ATOM 735 C C . GLU A 1 90 ? -6.954 -10.828 -1.579 1.00 86.31 90 GLU A C 1
ATOM 737 O O . GLU A 1 90 ? -6.560 -11.317 -2.639 1.00 86.31 90 GLU A O 1
ATOM 742 N N . LEU A 1 91 ? -7.331 -9.549 -1.485 1.00 84.06 91 LEU A N 1
ATOM 743 C CA . LEU A 1 91 ? -7.384 -8.623 -2.620 1.00 84.06 91 LEU A CA 1
ATOM 744 C C . LEU A 1 91 ? -6.015 -8.451 -3.298 1.00 84.06 91 LEU A C 1
ATOM 746 O O . LEU A 1 91 ? -5.910 -8.547 -4.523 1.00 84.06 91 LEU A O 1
ATOM 750 N N . LEU A 1 92 ? -4.948 -8.254 -2.519 1.00 79.81 92 LEU A N 1
ATOM 751 C CA . LEU A 1 92 ? -3.588 -8.159 -3.056 1.00 79.81 92 LEU A CA 1
ATOM 752 C C . LEU A 1 92 ? -3.104 -9.496 -3.623 1.00 79.81 92 LEU A C 1
ATOM 754 O O . LEU A 1 92 ? -2.385 -9.508 -4.618 1.00 79.81 92 LEU A O 1
ATOM 758 N N . GLY A 1 93 ? -3.504 -10.620 -3.027 1.00 76.88 93 GLY A N 1
ATOM 759 C CA . GLY A 1 93 ? -3.203 -11.962 -3.518 1.00 76.88 93 GLY A CA 1
ATOM 760 C C . GLY A 1 93 ? -3.757 -12.210 -4.920 1.00 76.88 93 GLY A C 1
ATOM 761 O O . GLY A 1 93 ? -3.038 -12.738 -5.766 1.00 76.88 93 GLY A O 1
ATOM 762 N N . VAL A 1 94 ? -4.987 -11.762 -5.193 1.00 68.69 94 VAL A N 1
ATOM 763 C CA . VAL A 1 94 ? -5.599 -11.819 -6.535 1.00 68.69 94 VAL A CA 1
ATOM 764 C C . VAL A 1 94 ? -4.807 -10.977 -7.542 1.00 68.69 94 VAL A C 1
ATOM 766 O O . VAL A 1 94 ? -4.612 -11.393 -8.684 1.00 68.69 94 VAL A O 1
ATOM 769 N N . ALA A 1 95 ? -4.292 -9.827 -7.112 1.00 65.81 95 ALA A N 1
ATOM 770 C CA . ALA A 1 95 ? -3.637 -8.862 -7.986 1.00 65.81 95 ALA A CA 1
ATOM 771 C C . ALA A 1 95 ? -2.137 -9.120 -8.249 1.00 65.81 95 ALA A C 1
ATOM 773 O O . ALA A 1 95 ? -1.549 -8.513 -9.149 1.00 65.81 95 ALA A O 1
ATOM 774 N N . ARG A 1 96 ? -1.508 -10.049 -7.510 1.00 64.88 96 ARG A N 1
ATOM 775 C CA . ARG A 1 96 ? -0.096 -10.452 -7.695 1.00 64.88 96 ARG A CA 1
ATOM 776 C C . ARG A 1 96 ? 0.207 -11.030 -9.079 1.00 64.88 96 ARG A C 1
ATOM 778 O O . ARG A 1 96 ? 1.348 -10.960 -9.509 1.00 64.88 96 ARG A O 1
ATOM 785 N N . ASN A 1 97 ? -0.794 -11.566 -9.777 1.00 59.34 97 ASN A N 1
ATOM 786 C CA . ASN A 1 97 ? -0.620 -12.142 -11.115 1.00 59.34 97 ASN A CA 1
ATOM 787 C C . ASN A 1 97 ? -0.704 -11.108 -12.253 1.00 59.34 97 ASN A C 1
ATOM 789 O O . ASN A 1 97 ? -0.571 -11.489 -13.409 1.00 59.34 97 ASN A O 1
ATOM 793 N N . LEU A 1 98 ? -0.972 -9.833 -11.944 1.00 60.03 98 LEU A N 1
ATOM 794 C CA . LEU A 1 98 ? -1.290 -8.798 -12.940 1.00 60.03 98 LEU A CA 1
ATOM 795 C C . LEU A 1 98 ? -0.205 -7.729 -13.101 1.00 60.03 98 LEU A C 1
ATOM 797 O O . LEU A 1 98 ? -0.269 -6.937 -14.035 1.00 60.03 98 LEU A O 1
ATOM 801 N N . ASN A 1 99 ? 0.766 -7.671 -12.187 1.00 64.88 99 ASN A N 1
ATOM 802 C CA . ASN A 1 99 ? 1.747 -6.589 -12.143 1.00 64.88 99 ASN A CA 1
ATOM 803 C C . ASN A 1 99 ? 3.163 -7.138 -12.315 1.00 64.88 99 ASN A C 1
ATOM 805 O O . ASN A 1 99 ? 3.906 -7.297 -11.343 1.00 64.88 99 ASN A O 1
ATOM 809 N N . ASP A 1 100 ? 3.518 -7.439 -13.565 1.00 68.38 100 ASP A N 1
ATOM 810 C CA . ASP A 1 100 ? 4.885 -7.798 -13.939 1.00 68.38 100 ASP A CA 1
ATOM 811 C C . ASP A 1 100 ? 5.878 -6.739 -13.433 1.00 68.38 100 ASP A C 1
ATOM 813 O O . ASP A 1 100 ? 5.632 -5.532 -13.485 1.00 68.38 100 ASP A O 1
ATOM 817 N N . GLY A 1 101 ? 7.010 -7.199 -12.897 1.00 75.56 101 GLY A N 1
ATOM 818 C CA . GLY A 1 101 ? 8.034 -6.313 -12.344 1.00 75.56 101 GLY A CA 1
ATOM 819 C C . GLY A 1 101 ? 7.694 -5.705 -10.977 1.00 75.56 101 GLY A C 1
ATOM 820 O O . GLY A 1 101 ? 8.401 -4.792 -10.547 1.00 75.56 101 GLY A O 1
ATOM 821 N N . LEU A 1 102 ? 6.656 -6.192 -10.283 1.00 83.38 102 LEU A N 1
ATOM 822 C CA . LEU A 1 102 ? 6.401 -5.897 -8.870 1.00 83.38 102 LEU A CA 1
ATOM 823 C C . LEU A 1 102 ? 6.463 -7.173 -8.020 1.00 83.38 102 LEU A C 1
ATOM 825 O O . LEU A 1 102 ? 5.843 -8.191 -8.324 1.00 83.38 102 LEU A O 1
ATOM 829 N N . TYR A 1 103 ? 7.179 -7.098 -6.903 1.00 85.31 103 TYR A N 1
ATOM 830 C CA . TYR A 1 103 ? 7.149 -8.091 -5.839 1.00 85.31 103 TYR A CA 1
ATOM 831 C C . TYR A 1 103 ? 6.379 -7.525 -4.644 1.00 85.31 103 TYR A C 1
ATOM 833 O O . TYR A 1 103 ? 6.760 -6.518 -4.058 1.00 85.31 103 TYR A O 1
ATOM 841 N N . PHE A 1 104 ? 5.281 -8.168 -4.251 1.00 83.06 104 PHE A N 1
ATOM 842 C CA . PHE A 1 104 ? 4.487 -7.698 -3.116 1.00 83.06 104 PHE A CA 1
ATOM 843 C C . PHE A 1 104 ? 4.895 -8.412 -1.835 1.00 83.06 104 PHE A C 1
ATOM 845 O O . PHE A 1 104 ? 4.530 -9.572 -1.624 1.00 83.06 104 PHE A O 1
ATOM 852 N N . GLY A 1 105 ? 5.562 -7.680 -0.941 1.00 77.06 105 GLY A N 1
ATOM 853 C CA . GLY A 1 105 ? 5.858 -8.147 0.416 1.00 77.06 105 GLY A CA 1
AT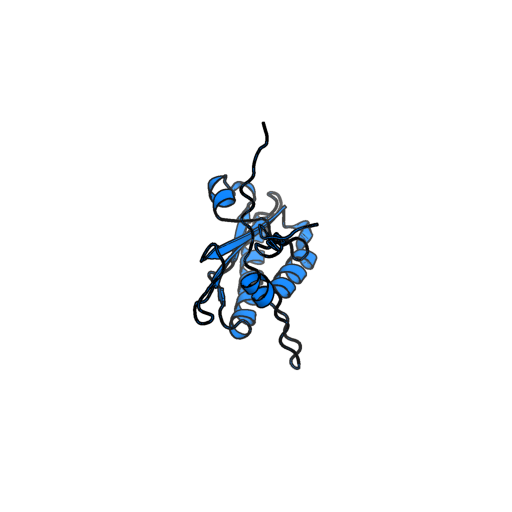OM 854 C C . GLY A 1 105 ? 4.596 -8.312 1.276 1.00 77.06 105 GLY A C 1
ATOM 855 O O . GLY A 1 105 ? 4.626 -9.002 2.291 1.00 77.06 105 GLY A O 1
ATOM 856 N N . GLY A 1 106 ? 3.463 -7.759 0.826 1.00 81.31 106 GLY A N 1
ATOM 857 C CA . GLY A 1 106 ? 2.140 -7.912 1.433 1.00 81.31 106 GLY A CA 1
ATOM 858 C C . GLY A 1 106 ? 1.573 -6.594 1.943 1.00 81.31 106 GLY A C 1
ATOM 859 O O . GLY A 1 106 ? 2.086 -5.513 1.634 1.00 81.31 106 GLY A O 1
ATOM 860 N N . ALA A 1 107 ? 0.500 -6.697 2.721 1.00 86.31 107 ALA A N 1
ATOM 861 C CA . ALA A 1 107 ? -0.004 -5.578 3.492 1.00 86.31 107 ALA A CA 1
ATOM 862 C C . ALA A 1 107 ? -0.128 -5.918 4.968 1.00 86.31 107 ALA A C 1
ATOM 864 O O . ALA A 1 107 ? -0.574 -7.006 5.333 1.00 86.31 107 ALA A O 1
ATOM 865 N N . ASP A 1 108 ? 0.217 -4.944 5.802 1.00 88.31 108 ASP A N 1
ATOM 866 C CA . ASP A 1 108 ? 0.005 -5.012 7.238 1.00 88.31 108 ASP A CA 1
ATOM 867 C C . ASP A 1 108 ? -1.093 -4.036 7.674 1.00 88.31 108 ASP A C 1
ATOM 869 O O . ASP A 1 108 ? -1.213 -2.926 7.145 1.00 88.31 108 ASP A O 1
ATOM 873 N N . VAL A 1 109 ? -1.908 -4.454 8.640 1.00 87.50 109 VAL A N 1
ATOM 874 C CA . VAL A 1 109 ? -2.986 -3.636 9.200 1.00 87.50 109 VAL A CA 1
ATOM 875 C C . VAL A 1 109 ? -2.808 -3.595 10.708 1.00 87.50 109 VAL A C 1
ATOM 877 O O . VAL A 1 109 ? -3.126 -4.547 11.416 1.00 87.50 109 VAL A O 1
ATOM 880 N N . THR A 1 110 ? -2.312 -2.466 11.205 1.00 88.19 110 THR A N 1
ATOM 881 C CA . THR A 1 110 ? -1.984 -2.279 12.623 1.00 88.19 110 THR A CA 1
ATOM 882 C C . THR A 1 110 ? -2.769 -1.121 13.214 1.00 88.19 110 THR A C 1
ATOM 884 O O . THR A 1 110 ? -3.363 -0.309 12.502 1.00 88.19 110 THR A O 1
ATOM 887 N N . VAL A 1 111 ? -2.788 -0.997 14.538 1.00 85.94 111 VAL A N 1
ATOM 888 C CA . VAL A 1 111 ? -3.437 0.150 15.178 1.00 85.94 111 VAL A CA 1
ATOM 889 C C . VAL A 1 111 ? -2.522 1.369 15.041 1.00 85.94 111 VAL A C 1
ATOM 891 O O . VAL A 1 111 ? -1.306 1.243 15.128 1.00 85.94 111 VAL A O 1
ATOM 894 N N . LEU A 1 112 ? -3.082 2.571 14.853 1.00 83.06 112 LEU A N 1
ATOM 895 C CA . LEU A 1 112 ? -2.306 3.816 14.689 1.00 83.06 112 LEU A CA 1
ATOM 896 C C . LEU A 1 112 ? -1.235 4.040 15.770 1.00 83.06 112 LEU A C 1
ATOM 898 O O . LEU A 1 112 ? -0.194 4.623 15.497 1.00 83.06 112 LEU A O 1
ATOM 902 N N . GLN A 1 113 ? -1.488 3.581 16.995 1.00 81.94 113 GLN A N 1
ATOM 903 C CA . GLN A 1 113 ? -0.550 3.712 18.112 1.00 81.94 113 GLN A CA 1
ATOM 904 C C . GLN A 1 113 ? 0.770 2.941 17.906 1.00 81.94 113 GLN A C 1
ATOM 906 O O . GLN A 1 113 ? 1.730 3.211 18.621 1.00 81.94 113 GLN A O 1
ATOM 911 N N . ASP A 1 114 ? 0.808 2.011 16.950 1.00 80.44 114 ASP A N 1
ATOM 912 C CA . ASP A 1 114 ? 1.958 1.154 16.653 1.00 80.44 114 ASP A CA 1
ATOM 913 C C . ASP A 1 114 ? 2.856 1.742 15.543 1.00 80.44 114 ASP A C 1
ATOM 915 O O . ASP A 1 114 ? 3.825 1.102 15.138 1.00 80.44 114 ASP A O 1
ATOM 919 N N . PHE A 1 115 ? 2.534 2.937 15.026 1.00 80.12 115 PHE A N 1
ATOM 920 C CA . PHE A 1 115 ? 3.338 3.633 14.019 1.00 80.12 115 PHE A CA 1
ATOM 921 C C . PHE A 1 115 ? 4.302 4.622 14.675 1.00 80.12 115 PHE A C 1
ATOM 923 O O . PHE A 1 115 ? 3.904 5.497 15.450 1.00 80.12 115 PHE A O 1
ATOM 930 N N . THR A 1 116 ? 5.581 4.477 14.356 1.00 80.69 116 THR A N 1
ATOM 931 C CA . THR A 1 116 ? 6.699 5.190 14.977 1.00 80.69 116 THR A CA 1
ATOM 932 C C . THR A 1 116 ? 7.387 6.128 13.983 1.00 80.69 116 THR A C 1
ATOM 934 O O . THR A 1 116 ? 7.100 6.120 12.789 1.00 80.69 116 THR A O 1
ATOM 937 N N . MET A 1 117 ? 8.323 6.957 14.462 1.00 73.38 117 MET A N 1
ATOM 938 C CA . MET A 1 117 ? 9.115 7.809 13.563 1.00 73.38 117 MET A CA 1
ATOM 939 C C . MET A 1 117 ? 10.013 7.004 12.618 1.00 73.38 117 MET A C 1
ATOM 941 O O . MET A 1 117 ? 10.240 7.463 11.509 1.00 73.38 117 MET A O 1
ATOM 945 N N . LEU A 1 118 ? 10.484 5.821 13.032 1.00 76.25 118 LEU A N 1
ATOM 946 C CA . LEU A 1 118 ? 11.279 4.938 12.169 1.00 76.25 118 LEU A CA 1
ATOM 947 C C . LEU A 1 118 ? 10.449 4.465 10.974 1.00 76.25 118 LEU A C 1
ATOM 949 O O . LEU A 1 118 ? 10.920 4.470 9.845 1.00 76.25 118 LEU A O 1
ATOM 953 N N . ASP A 1 119 ? 9.170 4.160 11.202 1.00 78.12 119 ASP A N 1
ATOM 954 C CA . ASP A 1 119 ? 8.268 3.806 10.108 1.00 78.12 119 ASP A CA 1
ATOM 955 C C . ASP A 1 119 ? 8.092 4.972 9.123 1.00 78.12 119 ASP A C 1
ATOM 957 O O . ASP A 1 119 ? 7.992 4.752 7.924 1.00 78.12 119 ASP A O 1
ATOM 961 N N . ALA A 1 120 ? 8.099 6.221 9.595 1.00 74.19 120 ALA A N 1
ATOM 962 C CA . ALA A 1 120 ? 7.994 7.400 8.732 1.00 74.19 120 ALA A CA 1
ATOM 963 C C . ALA A 1 120 ? 9.267 7.696 7.913 1.00 74.19 120 ALA A C 1
ATOM 965 O O . ALA A 1 120 ? 9.206 8.509 6.992 1.00 74.19 120 ALA A O 1
ATOM 966 N N . GLU A 1 121 ? 10.408 7.084 8.249 1.00 80.12 121 GLU A N 1
ATOM 967 C CA . GLU A 1 121 ? 11.635 7.171 7.446 1.00 80.12 121 GLU A CA 1
ATOM 968 C C . GLU A 1 121 ? 11.593 6.216 6.249 1.00 80.12 121 GLU A C 1
ATOM 970 O O . GLU A 1 121 ? 12.112 6.555 5.187 1.00 80.12 121 GLU A O 1
ATOM 975 N N . ASP A 1 122 ? 10.932 5.064 6.398 1.00 84.50 122 ASP A N 1
ATOM 976 C CA . ASP A 1 122 ? 10.864 4.024 5.366 1.00 84.50 122 ASP A CA 1
ATOM 977 C C . ASP A 1 122 ? 9.563 4.040 4.555 1.00 84.50 122 ASP A C 1
ATOM 979 O O . ASP A 1 122 ? 9.537 3.586 3.404 1.00 84.50 122 ASP A O 1
ATOM 983 N N . PHE A 1 123 ? 8.482 4.557 5.138 1.00 86.75 123 PHE A N 1
ATOM 984 C CA . PHE A 1 123 ? 7.163 4.614 4.528 1.00 86.75 123 PHE A CA 1
ATOM 985 C C . PHE A 1 123 ? 6.756 6.042 4.197 1.00 86.75 123 PHE A C 1
ATOM 987 O O . PHE A 1 123 ? 6.937 6.977 4.976 1.00 86.75 123 PHE A O 1
ATOM 994 N N . VAL A 1 124 ? 6.055 6.182 3.078 1.00 85.38 124 VAL A N 1
ATOM 995 C CA . VAL A 1 124 ? 5.383 7.427 2.714 1.00 85.38 124 VAL A CA 1
ATOM 996 C C . VAL A 1 124 ? 3.886 7.257 2.694 1.00 85.38 124 VAL A C 1
ATOM 998 O O . VAL A 1 124 ? 3.354 6.162 2.508 1.00 85.38 124 VAL A O 1
ATOM 1001 N N . ARG A 1 125 ? 3.191 8.364 2.942 1.00 85.25 125 ARG A N 1
ATOM 1002 C CA . ARG A 1 125 ? 1.738 8.363 3.008 1.00 85.25 125 ARG A CA 1
ATOM 1003 C C . ARG A 1 125 ? 1.178 7.994 1.638 1.00 85.25 125 ARG A C 1
ATOM 1005 O O . ARG A 1 125 ? 1.485 8.649 0.649 1.00 85.25 125 ARG A O 1
ATOM 1012 N N . TYR A 1 126 ? 0.338 6.970 1.610 1.00 83.75 126 TYR A N 1
ATOM 1013 C CA . TYR A 1 126 ? -0.345 6.531 0.404 1.00 83.75 126 TYR A CA 1
ATOM 1014 C C . TYR A 1 126 ? -1.409 7.557 0.006 1.00 83.75 126 TYR A C 1
ATOM 1016 O O . TYR A 1 126 ? -2.254 7.935 0.828 1.00 83.75 126 TYR A O 1
ATOM 1024 N N . ASN A 1 127 ? -1.382 7.987 -1.253 1.00 78.69 127 ASN A N 1
ATOM 1025 C CA . ASN A 1 127 ? -2.438 8.781 -1.864 1.00 78.69 127 ASN A CA 1
ATOM 1026 C C . ASN A 1 127 ? -2.457 8.526 -3.374 1.00 78.69 127 ASN A C 1
ATOM 1028 O O . ASN A 1 127 ? -1.516 8.902 -4.066 1.00 78.69 127 ASN A O 1
ATOM 1032 N N . LEU A 1 128 ? -3.550 7.952 -3.888 1.00 73.62 128 LEU A N 1
ATOM 1033 C CA . LEU A 1 128 ? -3.700 7.649 -5.314 1.00 73.62 128 LEU A CA 1
ATOM 1034 C C . LEU A 1 128 ? -3.547 8.891 -6.219 1.00 73.62 128 LEU A C 1
ATOM 1036 O O . LEU A 1 128 ? -3.128 8.765 -7.374 1.00 73.62 128 LEU A O 1
ATOM 1040 N N . HIS A 1 129 ? -3.876 10.076 -5.704 1.00 70.06 129 HIS A N 1
ATOM 1041 C CA . HIS A 1 129 ? -3.903 11.335 -6.453 1.00 70.06 129 HIS A CA 1
ATOM 1042 C C . HIS A 1 129 ? -2.707 12.256 -6.181 1.00 70.06 129 HIS A C 1
ATOM 1044 O O . HIS A 1 129 ? -2.578 13.271 -6.856 1.00 70.06 129 HIS A O 1
ATOM 1050 N N . ASP A 1 130 ? -1.858 11.932 -5.204 1.00 68.12 130 ASP A N 1
ATOM 1051 C CA . ASP A 1 130 ? -0.745 12.786 -4.760 1.00 68.12 130 ASP A CA 1
ATOM 1052 C C . ASP A 1 130 ? 0.496 11.922 -4.513 1.00 68.12 130 ASP A C 1
ATOM 1054 O O . ASP A 1 130 ? 0.979 11.774 -3.388 1.00 68.12 130 ASP A O 1
ATOM 1058 N N . TRP A 1 131 ? 0.966 11.287 -5.587 1.00 69.50 131 TRP A N 1
ATOM 1059 C CA . TRP A 1 131 ? 2.275 10.650 -5.615 1.00 69.50 131 TRP A CA 1
ATOM 1060 C C . TRP A 1 131 ? 3.286 11.739 -5.942 1.00 69.50 131 TRP A C 1
ATOM 1062 O O . TRP A 1 131 ? 3.272 12.282 -7.043 1.00 69.50 131 TRP A O 1
ATOM 1072 N N . LEU A 1 132 ? 4.137 12.089 -4.983 1.00 56.91 132 LEU A N 1
ATOM 1073 C CA . LEU A 1 132 ? 5.289 12.936 -5.271 1.00 56.91 132 LEU A CA 1
ATOM 1074 C C . LEU A 1 132 ? 6.230 12.107 -6.131 1.00 56.91 132 LEU A C 1
ATOM 1076 O O . LEU A 1 132 ? 6.887 11.213 -5.599 1.00 56.91 132 LEU A O 1
ATOM 1080 N N . SER A 1 133 ? 6.213 12.334 -7.439 1.00 45.72 133 SER A N 1
ATOM 1081 C CA . SER A 1 133 ? 7.115 11.640 -8.343 1.00 45.72 133 SER A CA 1
ATOM 1082 C C . SER A 1 133 ? 8.522 12.232 -8.266 1.00 45.72 133 SER A C 1
ATOM 1084 O O . SER A 1 133 ? 8.692 13.412 -7.955 1.00 45.72 133 SER A O 1
ATOM 1086 N N . VAL A 1 134 ? 9.531 11.397 -8.514 1.00 52.50 134 VAL A N 1
ATOM 1087 C CA . VAL A 1 134 ? 10.912 11.838 -8.751 1.00 52.50 134 VAL A CA 1
ATOM 1088 C C . VAL A 1 134 ? 11.032 12.542 -10.116 1.00 52.50 134 VAL A C 1
ATOM 1090 O O . VAL A 1 134 ? 11.893 13.405 -10.263 1.00 52.50 134 VAL A O 1
ATOM 1093 N N . GLY A 1 135 ? 10.160 12.237 -11.084 1.00 42.72 135 GLY A N 1
ATOM 1094 C CA . GLY A 1 135 ? 10.120 12.884 -12.397 1.00 42.72 135 GLY A CA 1
ATOM 1095 C C . GLY A 1 135 ? 9.055 13.972 -12.485 1.00 42.72 135 GLY A C 1
ATOM 1096 O O . GLY A 1 135 ? 7.899 13.716 -12.796 1.00 42.72 135 GLY A O 1
ATOM 1097 N N . ASP A 1 136 ? 9.467 15.180 -12.117 1.00 38.31 136 ASP A N 1
ATOM 1098 C CA . ASP A 1 136 ? 9.135 16.459 -12.773 1.00 38.31 136 ASP A CA 1
ATOM 1099 C C . ASP A 1 136 ? 9.895 17.573 -12.025 1.00 38.31 136 ASP A C 1
ATOM 1101 O O . ASP A 1 136 ? 9.378 18.633 -11.668 1.00 38.31 136 ASP A O 1
ATOM 1105 N N . THR A 1 137 ? 11.175 17.338 -11.728 1.00 36.38 137 THR A N 1
ATOM 1106 C CA . THR A 1 137 ? 12.100 18.453 -11.894 1.00 36.38 137 THR A CA 1
ATOM 1107 C C . THR A 1 137 ? 12.330 18.532 -13.385 1.00 36.38 137 THR A C 1
ATOM 1109 O O . THR A 1 137 ? 13.004 17.663 -13.932 1.00 36.38 137 THR A O 1
ATOM 1112 N N . ASP A 1 138 ? 11.735 19.543 -14.015 1.00 41.28 138 ASP A N 1
ATOM 1113 C CA . ASP A 1 138 ? 12.230 20.130 -15.253 1.00 41.28 138 ASP A CA 1
ATOM 1114 C C . ASP A 1 138 ? 13.734 20.423 -15.061 1.00 41.28 138 ASP A C 1
ATOM 1116 O O . ASP A 1 138 ? 14.144 21.528 -14.707 1.00 41.28 138 ASP A O 1
ATOM 1120 N N . GLU A 1 139 ? 14.575 19.402 -15.220 1.00 44.12 139 GLU A N 1
ATOM 1121 C CA . GLU A 1 139 ? 15.989 19.528 -15.552 1.00 44.12 139 GLU A CA 1
ATOM 1122 C C . GLU A 1 139 ? 16.084 19.748 -17.064 1.00 44.12 139 GLU A C 1
ATOM 1124 O O . GLU A 1 139 ? 16.783 19.027 -17.768 1.00 44.12 139 GLU A O 1
ATOM 1129 N N . ASP A 1 140 ? 15.379 20.761 -17.566 1.00 40.84 140 ASP A N 1
ATOM 1130 C CA . ASP A 1 140 ? 15.677 21.333 -18.868 1.00 40.84 140 ASP A CA 1
ATOM 1131 C C . ASP A 1 140 ? 16.543 22.584 -18.647 1.00 40.84 140 ASP A C 1
ATOM 1133 O O . ASP A 1 140 ? 16.079 23.690 -18.373 1.00 40.84 140 ASP A O 1
ATOM 1137 N N . GLU A 1 141 ? 17.847 22.319 -18.780 1.00 42.06 141 GLU A N 1
ATOM 1138 C CA . GLU A 1 141 ? 18.898 23.208 -19.287 1.00 42.06 141 GLU A CA 1
ATOM 1139 C C . GLU A 1 141 ? 19.548 24.221 -18.321 1.00 42.06 141 GLU A C 1
ATOM 1141 O O . GLU A 1 141 ? 19.407 25.439 -18.439 1.00 42.06 141 GLU A O 1
ATOM 1146 N N . GLU A 1 142 ? 20.475 23.730 -17.486 1.00 43.88 142 GLU A N 1
ATOM 1147 C CA . GLU A 1 142 ? 21.728 24.474 -17.293 1.00 43.88 142 GLU A CA 1
ATOM 1148 C C . GLU A 1 142 ? 22.644 24.284 -18.523 1.00 43.88 142 GLU A C 1
ATOM 1150 O O . GLU A 1 142 ? 23.374 23.301 -18.634 1.00 43.88 142 GLU A O 1
ATOM 1155 N N . GLY A 1 143 ? 22.643 25.291 -19.405 1.00 39.44 143 GLY A N 1
ATOM 1156 C CA . GLY A 1 143 ? 23.835 25.750 -20.131 1.00 39.44 143 GLY A CA 1
ATOM 1157 C C . GLY A 1 143 ? 23.985 25.345 -21.604 1.00 39.44 143 GLY A C 1
ATOM 1158 O O . GLY A 1 143 ? 24.294 24.200 -21.908 1.00 39.44 143 GLY A O 1
ATOM 1159 N N . ALA A 1 144 ? 23.964 26.324 -22.518 1.00 43.88 144 ALA A N 1
ATOM 1160 C CA . ALA A 1 144 ? 25.179 26.967 -23.055 1.00 43.88 144 ALA A CA 1
ATOM 1161 C C . ALA A 1 144 ? 24.892 27.851 -24.296 1.00 43.88 144 ALA A C 1
ATOM 1163 O O . ALA A 1 144 ? 24.196 27.421 -25.205 1.00 43.88 144 ALA A O 1
ATOM 1164 N N . ASP A 1 145 ? 25.520 29.037 -24.299 1.00 47.78 145 ASP A N 1
ATOM 1165 C CA . ASP A 1 145 ? 25.992 29.874 -25.429 1.00 47.78 145 ASP A CA 1
ATOM 1166 C C . ASP A 1 145 ? 25.028 30.309 -26.560 1.00 47.78 145 ASP A C 1
ATOM 1168 O O . ASP A 1 145 ? 24.526 29.499 -27.329 1.00 47.78 145 ASP A O 1
ATOM 1172 N N . ASP A 1 146 ? 24.829 31.625 -26.737 1.00 46.41 146 ASP A N 1
ATOM 1173 C CA . ASP A 1 146 ? 25.634 32.459 -27.658 1.00 46.41 146 ASP A CA 1
ATOM 1174 C C . ASP A 1 146 ? 24.974 33.833 -27.953 1.00 46.41 146 ASP A C 1
ATOM 1176 O O . ASP A 1 146 ? 23.772 33.945 -28.179 1.00 46.41 146 ASP A O 1
ATOM 1180 N N . ALA A 1 147 ? 25.830 34.860 -27.932 1.00 51.00 147 ALA A N 1
ATOM 1181 C CA . ALA A 1 147 ? 25.815 36.176 -28.595 1.00 51.00 147 ALA A CA 1
ATOM 1182 C C . ALA A 1 147 ? 24.516 36.821 -29.153 1.00 51.00 147 ALA A C 1
ATOM 1184 O O . ALA A 1 147 ? 23.901 36.304 -30.084 1.00 51.00 147 ALA A O 1
ATOM 1185 N N . ASP A 1 148 ? 24.271 38.081 -28.747 1.00 47.50 148 ASP A N 1
ATOM 1186 C CA . ASP A 1 148 ? 24.327 39.254 -29.659 1.00 47.50 148 ASP A CA 1
ATOM 1187 C C . ASP A 1 148 ? 24.678 40.550 -28.889 1.00 47.50 148 ASP A C 1
ATOM 1189 O O . ASP A 1 148 ? 23.985 40.866 -27.890 1.00 47.50 148 ASP A O 1
#

pLDDT: mean 76.1, std 16.93, range [33.38, 92.88]

Organism: NCBI:txid1615674

Secondary structure (DSSP, 8-state):
--------PBPHHHHHHHH--BTTTTBPPHHHHHHHHHHHHTTTEEEEEEEEESSS--SSTTSPEEEEEEEEE-GGGGGGHHHHHHHHHHHHHHHTTS-TTEEEEEEEEEEGGG--HHHHHH-EE--TT---BS--------------

Foldseek 3Di:
DDPPLPALFDAPVVLCLQQPDDDDVRDGHPLVLVVVLCVVCVQFFPFKKKFWPPSDYDPDLQAAIEMEIETATEPVNQVCQVVSQVVQQVSVVVNPVPRPRYDYPGYHRHHPVPDDVVNSVRIDTDDNVDRRHPPDPPPPDDDDDDDD

Sequence (148 aa):
MSHHYNRIAMPDELVNRLKADQGDDGMKGIAVLVDDFLHQNNQFFASAWVSFNPKGEIRDPAEPYEVVFRFLTKREHARRANELHDQLNELLGVARNLNDGLYFGGADVTVLQDFTMLDAEDFVRYNLHDWLSVGDTDEDEEGADDAD

Radius of gyration: 18.01 Å; chains: 1; bounding box: 41×51×48 Å